Protein AF-A0A553II22-F1 (afdb_monomer_lite)

Radius of gyration: 19.52 Å; chains: 1; bounding box: 59×37×34 Å

Organism: Acholeplasma laidlawii (NCBI:txid2148)

Sequence (85 aa):
MFDGPVSDQLKEAKDYLKNEIYSSLDFQDSMIPRQFSADLFGYEETLDEIMKKIDAVSNEDIMKVLTMMTLTTTYTLSGGEDYEV

Foldseek 3Di:
DCPFDDPVVLVVVLVVVLVVVVVLVVDPVSVVVVVVVCVVVVPPDDNVNVNVVSVPDDSVNVVVVVVVDDDDDDDDDDDDPDPDD

Structure (mmCIF, N/CA/C/O backbone):
data_AF-A0A553II22-F1
#
_entry.id   AF-A0A553II22-F1
#
loop_
_atom_site.group_PDB
_atom_site.id
_atom_site.type_symbol
_atom_site.label_atom_id
_atom_site.label_alt_id
_atom_site.label_comp_id
_atom_site.label_asym_id
_atom_site.label_entity_id
_atom_site.label_seq_id
_atom_site.pdbx_PDB_ins_code
_atom_site.Cartn_x
_atom_site.Cartn_y
_atom_site.Cartn_z
_atom_site.occupancy
_atom_site.B_iso_or_equiv
_atom_site.auth_seq_id
_atom_site.auth_comp_id
_atom_site.auth_asym_id
_atom_site.auth_atom_id
_atom_site.pdbx_PDB_model_num
ATOM 1 N N . MET A 1 1 ? 4.704 -18.390 16.476 1.00 43.50 1 MET A N 1
ATOM 2 C CA . MET A 1 1 ? 3.493 -17.580 16.235 1.00 43.50 1 MET A CA 1
ATOM 3 C C . MET A 1 1 ? 3.992 -16.208 15.830 1.00 43.50 1 MET A C 1
ATOM 5 O O . MET A 1 1 ? 4.888 -15.713 16.496 1.00 43.50 1 MET A O 1
ATOM 9 N N . PHE A 1 2 ? 3.570 -15.690 14.677 1.00 54.41 2 PHE A N 1
ATOM 10 C CA . PHE A 1 2 ? 3.911 -14.328 14.267 1.00 54.41 2 PHE A CA 1
ATOM 11 C C . PHE A 1 2 ? 2.827 -13.434 14.867 1.00 54.41 2 PHE A C 1
ATOM 13 O O . PHE A 1 2 ? 1.676 -13.539 14.451 1.00 54.41 2 PHE A O 1
ATOM 20 N N . ASP A 1 3 ? 3.165 -12.635 15.876 1.00 58.69 3 ASP A N 1
ATOM 21 C CA . ASP A 1 3 ? 2.184 -11.900 16.698 1.00 58.69 3 ASP A CA 1
ATOM 22 C C . ASP A 1 3 ? 1.639 -10.625 16.018 1.00 58.69 3 ASP A C 1
ATOM 24 O O . ASP A 1 3 ? 1.036 -9.771 16.663 1.00 58.69 3 ASP A O 1
ATOM 28 N N . GLY A 1 4 ? 1.818 -10.510 14.697 1.00 60.62 4 GLY A N 1
ATOM 29 C CA . GLY A 1 4 ? 1.461 -9.324 13.923 1.00 60.62 4 GLY A CA 1
ATOM 30 C C . GLY A 1 4 ? 2.344 -8.112 14.247 1.00 60.62 4 GLY A C 1
ATOM 31 O O . GLY A 1 4 ? 3.257 -8.199 15.070 1.00 60.62 4 GLY A O 1
ATOM 32 N N . PRO A 1 5 ? 2.126 -6.974 13.569 1.00 61.34 5 PRO A N 1
ATOM 33 C CA . PRO A 1 5 ? 2.799 -5.733 13.925 1.00 61.34 5 PRO A CA 1
ATOM 34 C C . PRO A 1 5 ? 2.334 -5.250 15.305 1.00 61.34 5 PRO A C 1
ATOM 36 O O . PRO A 1 5 ? 1.143 -5.260 15.627 1.00 61.34 5 PRO A O 1
ATOM 39 N N . VAL A 1 6 ? 3.279 -4.777 16.117 1.00 73.44 6 VAL A N 1
ATOM 40 C CA . VAL A 1 6 ? 2.970 -4.056 17.360 1.00 73.44 6 VAL A CA 1
ATOM 41 C C . VAL A 1 6 ? 2.164 -2.807 16.979 1.00 73.44 6 VAL A C 1
ATOM 43 O O . VAL A 1 6 ? 2.455 -2.184 15.964 1.00 73.44 6 VAL A O 1
ATOM 46 N N . SER A 1 7 ? 1.142 -2.431 17.755 1.00 66.19 7 SER A N 1
ATOM 47 C CA . SER A 1 7 ? 0.197 -1.351 17.393 1.00 66.19 7 SER A CA 1
ATOM 48 C C . SER A 1 7 ? 0.869 -0.042 16.943 1.00 66.19 7 SER A C 1
ATOM 50 O O . SER A 1 7 ? 0.352 0.638 16.055 1.00 66.19 7 SER A O 1
ATOM 52 N N . ASP A 1 8 ? 2.024 0.295 17.518 1.00 80.38 8 ASP A N 1
ATOM 53 C CA . ASP A 1 8 ? 2.800 1.480 17.145 1.00 80.38 8 ASP A CA 1
ATOM 54 C C . ASP A 1 8 ? 3.375 1.375 15.719 1.00 80.38 8 ASP A C 1
ATOM 56 O O . ASP A 1 8 ? 3.347 2.347 14.969 1.00 80.38 8 ASP A O 1
ATOM 60 N N . GLN A 1 9 ? 3.766 0.172 15.285 1.00 87.62 9 GLN A N 1
ATOM 61 C CA . GLN A 1 9 ? 4.278 -0.092 13.935 1.00 87.62 9 GLN A CA 1
ATOM 62 C C . GLN A 1 9 ? 3.191 0.059 12.866 1.00 87.62 9 GLN A C 1
ATOM 64 O O . GLN A 1 9 ? 3.466 0.563 11.778 1.00 87.62 9 GLN A O 1
ATOM 69 N N . LEU A 1 10 ? 1.944 -0.345 13.154 1.00 91.06 10 LEU A N 1
ATOM 70 C CA . LEU A 1 10 ? 0.839 -0.146 12.209 1.00 91.06 10 LEU A CA 1
ATOM 71 C C . LEU A 1 10 ? 0.545 1.347 12.025 1.00 91.06 10 LEU A C 1
ATOM 73 O O . LEU A 1 10 ? 0.301 1.796 10.906 1.00 91.06 10 LEU A O 1
ATOM 77 N N . LYS A 1 11 ? 0.579 2.124 13.110 1.00 93.44 11 LYS A N 1
ATOM 78 C CA . LYS A 1 11 ? 0.403 3.576 13.032 1.00 93.44 11 LYS A CA 1
ATOM 79 C C . LYS A 1 11 ? 1.508 4.222 12.193 1.00 93.44 11 LYS A C 1
ATOM 81 O O . LYS A 1 11 ? 1.195 4.969 11.272 1.00 93.44 11 LYS A O 1
ATOM 86 N N . GLU A 1 12 ? 2.769 3.894 12.464 1.00 94.50 12 GLU A N 1
ATOM 87 C CA . GLU A 1 12 ? 3.912 4.403 11.696 1.00 94.50 12 GLU A CA 1
ATOM 88 C C . GLU A 1 12 ? 3.812 4.043 10.209 1.00 94.50 12 GLU A C 1
ATOM 90 O O . GLU A 1 12 ? 4.009 4.904 9.354 1.00 94.50 12 GLU A O 1
ATOM 95 N N . ALA A 1 13 ? 3.427 2.806 9.886 1.00 95.06 13 ALA A N 1
ATOM 96 C CA . ALA A 1 13 ? 3.235 2.369 8.505 1.00 95.06 13 ALA A CA 1
ATOM 97 C C . ALA A 1 13 ? 2.114 3.146 7.792 1.00 95.06 13 ALA A C 1
ATOM 99 O O . ALA A 1 13 ? 2.273 3.529 6.632 1.00 95.06 13 ALA A O 1
ATOM 100 N N . LYS A 1 14 ? 0.993 3.415 8.477 1.00 96.31 14 LYS A N 1
ATOM 101 C CA . LYS A 1 14 ? -0.097 4.245 7.937 1.00 96.31 14 LYS A CA 1
ATOM 102 C C . LYS A 1 14 ? 0.360 5.674 7.684 1.00 96.31 14 LYS A C 1
ATOM 104 O O . LYS A 1 14 ? 0.064 6.223 6.627 1.00 96.31 14 LYS A O 1
ATOM 109 N N . ASP A 1 15 ? 1.053 6.280 8.641 1.00 96.62 15 ASP A N 1
ATOM 110 C CA . ASP A 1 15 ? 1.526 7.659 8.519 1.00 96.62 15 ASP A CA 1
ATOM 111 C C . ASP A 1 15 ? 2.561 7.783 7.394 1.00 96.62 15 ASP A C 1
ATOM 113 O O . ASP A 1 15 ? 2.458 8.690 6.569 1.00 96.62 15 ASP A O 1
ATOM 117 N N . TYR A 1 16 ? 3.479 6.819 7.282 1.00 96.81 16 TYR A N 1
ATOM 118 C CA . TYR A 1 16 ? 4.409 6.720 6.159 1.00 96.81 16 TYR A CA 1
ATOM 119 C C . TYR A 1 16 ? 3.673 6.638 4.814 1.00 96.81 16 TYR A C 1
ATOM 121 O O . TYR A 1 16 ? 3.917 7.455 3.929 1.00 96.81 16 TYR A O 1
ATOM 129 N N . LEU A 1 17 ? 2.714 5.717 4.675 1.00 96.69 17 LEU A N 1
ATOM 130 C CA . LEU A 1 17 ? 1.969 5.532 3.428 1.00 96.69 17 LEU A CA 1
ATOM 131 C C . LEU A 1 17 ? 1.180 6.786 3.026 1.00 96.69 17 LEU A C 1
ATOM 133 O O . LEU A 1 17 ? 1.184 7.171 1.857 1.00 96.69 17 LEU A O 1
ATOM 137 N N . LYS A 1 18 ? 0.514 7.441 3.983 1.00 96.75 18 LYS A N 1
ATOM 138 C CA . LYS A 1 18 ? -0.205 8.696 3.725 1.00 96.75 18 LYS A CA 1
ATOM 139 C C . LYS A 1 18 ? 0.756 9.788 3.253 1.00 96.75 18 LYS A C 1
ATOM 141 O O . LYS A 1 18 ? 0.441 10.480 2.289 1.00 96.75 18 LYS A O 1
ATOM 146 N N . ASN A 1 19 ? 1.927 9.915 3.877 1.00 96.56 19 ASN A N 1
ATOM 147 C CA . ASN A 1 19 ? 2.935 10.904 3.489 1.00 96.56 19 ASN A CA 1
ATOM 148 C C . ASN A 1 19 ? 3.461 10.677 2.067 1.00 96.56 19 ASN A C 1
ATOM 150 O O . ASN A 1 19 ? 3.566 11.640 1.313 1.00 96.56 19 ASN A O 1
ATOM 154 N N . GLU A 1 20 ? 3.729 9.430 1.677 1.00 94.31 20 GLU A N 1
ATOM 155 C CA . GLU A 1 20 ? 4.138 9.094 0.304 1.00 94.31 20 GLU A CA 1
ATOM 156 C C . GLU A 1 20 ? 3.053 9.471 -0.712 1.00 94.31 20 GLU A C 1
ATOM 158 O O . GLU A 1 20 ? 3.340 10.084 -1.741 1.00 94.31 20 GLU A O 1
ATOM 163 N N . ILE A 1 21 ? 1.783 9.180 -0.404 1.00 92.69 21 ILE A N 1
ATOM 164 C CA . ILE A 1 21 ? 0.667 9.563 -1.276 1.00 92.69 21 ILE A CA 1
ATOM 165 C C . ILE A 1 21 ? 0.585 11.086 -1.398 1.00 92.69 21 ILE A C 1
ATOM 167 O O . ILE A 1 21 ? 0.483 11.583 -2.517 1.00 92.69 21 ILE A O 1
ATOM 171 N N . TYR A 1 22 ? 0.660 11.834 -0.296 1.00 92.88 22 TYR A N 1
ATOM 172 C CA . TYR A 1 22 ? 0.648 13.297 -0.356 1.00 92.88 22 TYR A CA 1
ATOM 173 C C . TYR A 1 22 ? 1.839 13.851 -1.139 1.00 92.88 22 TYR A C 1
ATOM 175 O O . TYR A 1 22 ? 1.639 14.694 -2.008 1.00 92.88 22 TYR A O 1
ATOM 183 N N . SER A 1 23 ? 3.048 13.334 -0.906 1.00 92.31 23 SER A N 1
ATOM 184 C CA . SER A 1 23 ? 4.251 13.756 -1.629 1.00 92.31 23 SER A CA 1
ATOM 185 C C . SER A 1 23 ? 4.154 13.468 -3.128 1.00 92.31 23 SER A C 1
ATOM 187 O O . SER A 1 23 ? 4.623 14.264 -3.937 1.00 92.31 23 SER A O 1
ATOM 189 N N . SER A 1 24 ? 3.490 12.379 -3.528 1.00 89.44 24 SER A N 1
ATOM 190 C CA . SER A 1 24 ? 3.292 12.063 -4.947 1.00 89.44 24 SER A CA 1
ATOM 191 C C . SER A 1 24 ? 2.463 13.116 -5.697 1.00 89.44 24 SER A C 1
ATOM 193 O O . SER A 1 24 ? 2.627 13.273 -6.907 1.00 89.44 24 SER A O 1
ATOM 195 N N . LEU A 1 25 ? 1.600 13.866 -4.999 1.00 87.94 25 LEU A N 1
ATOM 196 C CA . LEU A 1 25 ? 0.738 14.890 -5.604 1.00 87.94 25 LEU A CA 1
ATOM 197 C C . LEU A 1 25 ? 1.508 16.141 -6.032 1.00 87.94 25 LEU A C 1
ATOM 199 O O . LEU A 1 25 ? 1.018 16.882 -6.883 1.00 87.94 25 LEU A O 1
ATOM 203 N N . ASP A 1 26 ? 2.707 16.353 -5.489 1.00 89.62 26 ASP A N 1
ATOM 204 C CA . ASP A 1 26 ? 3.576 17.464 -5.884 1.00 89.62 26 ASP A CA 1
ATOM 205 C C . ASP A 1 26 ? 4.166 17.258 -7.292 1.00 89.62 26 ASP A C 1
ATOM 207 O O . ASP A 1 26 ? 4.592 18.211 -7.947 1.00 89.62 26 ASP A O 1
ATOM 211 N N . PHE A 1 27 ? 4.159 16.018 -7.793 1.00 89.44 27 PHE A N 1
ATOM 212 C CA . PHE A 1 27 ? 4.646 15.672 -9.123 1.00 89.44 27 PHE A CA 1
ATOM 213 C C . PHE A 1 27 ? 3.480 15.602 -10.111 1.00 89.44 27 PHE A C 1
ATOM 215 O O . PHE A 1 27 ? 2.698 14.658 -10.082 1.00 89.44 27 PHE A O 1
ATOM 222 N N . GLN A 1 28 ? 3.388 16.553 -11.047 1.00 83.81 28 GLN A N 1
ATOM 223 C CA . GLN A 1 28 ? 2.350 16.542 -12.096 1.00 83.81 28 GLN A CA 1
ATOM 224 C C . GLN A 1 28 ? 2.305 15.228 -12.890 1.00 83.81 28 GLN A C 1
ATOM 226 O O . GLN A 1 28 ? 1.226 14.759 -13.260 1.00 83.81 28 GLN A O 1
ATOM 231 N N . ASP A 1 29 ? 3.461 14.598 -13.089 1.00 88.38 29 ASP A N 1
ATOM 232 C CA . ASP A 1 29 ? 3.583 13.335 -13.817 1.00 88.38 29 ASP A CA 1
ATOM 233 C C . ASP A 1 29 ? 2.915 12.150 -13.095 1.00 88.38 29 ASP A C 1
ATOM 235 O O . ASP A 1 29 ? 2.650 11.129 -13.727 1.00 88.38 29 ASP A O 1
ATOM 239 N N . SER A 1 30 ? 2.584 12.269 -11.802 1.00 87.19 30 SER A N 1
ATOM 240 C CA . SER A 1 30 ? 1.852 11.236 -11.054 1.00 87.19 30 SER A CA 1
ATOM 241 C C . SER A 1 30 ? 0.358 11.192 -11.398 1.00 87.19 30 SER A C 1
ATOM 243 O O . SER A 1 30 ? -0.296 10.160 -11.215 1.00 87.19 30 SER A O 1
ATOM 245 N N . MET A 1 31 ? -0.199 12.277 -11.951 1.00 84.81 31 MET A N 1
ATOM 246 C CA . MET A 1 31 ? -1.630 12.368 -12.257 1.00 84.81 31 MET A CA 1
ATOM 247 C C . MET A 1 31 ? -2.037 11.460 -13.419 1.00 84.81 31 MET A C 1
ATOM 249 O O . MET A 1 31 ? -3.092 10.831 -13.368 1.00 84.81 31 MET A O 1
ATOM 253 N N . ILE A 1 32 ? -1.195 11.361 -14.449 1.00 89.81 32 ILE A N 1
ATOM 254 C CA . ILE A 1 32 ? -1.455 10.547 -15.645 1.00 89.81 32 ILE A CA 1
ATOM 255 C C . ILE A 1 32 ? -1.605 9.053 -15.302 1.00 89.81 32 ILE A C 1
ATOM 257 O O . ILE A 1 32 ? -2.649 8.484 -15.627 1.00 89.81 32 ILE A O 1
ATOM 261 N N . PRO A 1 33 ? -0.639 8.388 -14.632 1.00 90.00 33 PRO A N 1
ATOM 262 C CA . PRO A 1 33 ? -0.775 6.976 -14.275 1.00 90.00 33 PRO A CA 1
ATOM 263 C C . PRO A 1 33 ? -1.911 6.731 -13.275 1.00 90.00 33 PRO A C 1
ATOM 265 O O . PRO A 1 33 ? -2.543 5.671 -13.322 1.00 90.00 33 PRO A O 1
ATOM 268 N N . ARG A 1 34 ? -2.215 7.704 -12.404 1.00 87.19 34 ARG A N 1
ATOM 269 C CA . ARG A 1 34 ? -3.354 7.623 -11.484 1.00 87.19 34 ARG A CA 1
ATOM 270 C C . ARG A 1 34 ? -4.684 7.619 -12.235 1.00 87.19 34 ARG A C 1
ATOM 272 O O . ARG A 1 34 ? -5.482 6.715 -12.007 1.00 87.19 34 ARG A O 1
ATOM 279 N N . GLN A 1 35 ? -4.904 8.579 -13.135 1.00 88.12 35 GLN A N 1
ATOM 280 C CA . GLN A 1 35 ? -6.130 8.644 -13.934 1.00 88.12 35 GLN A CA 1
ATOM 281 C C . GLN A 1 35 ? -6.268 7.413 -14.828 1.00 88.12 35 GLN A C 1
ATOM 283 O O . GLN A 1 35 ? -7.325 6.798 -14.874 1.00 88.12 35 GLN A O 1
ATOM 288 N N . PHE A 1 36 ? -5.178 6.997 -15.472 1.00 91.88 36 PHE A N 1
ATOM 289 C CA . PHE A 1 36 ? -5.175 5.794 -16.295 1.00 91.88 36 PHE A CA 1
ATOM 290 C C . PHE A 1 36 ? -5.589 4.545 -15.502 1.00 91.88 36 PHE A C 1
ATOM 292 O O . PHE A 1 36 ? -6.396 3.749 -15.975 1.00 91.88 36 PHE A O 1
ATOM 299 N N . SER A 1 37 ? -5.069 4.379 -14.282 1.00 89.81 37 SER A N 1
ATOM 300 C CA . SER A 1 37 ? -5.439 3.256 -13.412 1.00 89.81 37 SER A CA 1
ATOM 301 C C . SER A 1 37 ? -6.897 3.344 -12.953 1.00 89.81 37 SER A C 1
ATOM 303 O O . SER A 1 37 ? -7.590 2.329 -12.928 1.00 89.81 37 SER A O 1
ATOM 305 N N . ALA A 1 38 ? -7.375 4.546 -12.618 1.00 89.50 38 ALA A N 1
ATOM 306 C CA . ALA A 1 38 ? -8.770 4.789 -12.257 1.00 89.50 38 ALA A CA 1
ATOM 307 C C . ALA A 1 38 ? -9.721 4.381 -13.392 1.00 89.50 38 ALA A C 1
ATOM 309 O O . ALA A 1 38 ? -10.658 3.620 -13.153 1.00 89.50 38 ALA A O 1
ATOM 310 N N . ASP A 1 39 ? -9.422 4.790 -14.627 1.00 91.75 39 ASP A N 1
ATOM 311 C CA . ASP A 1 39 ? -10.212 4.455 -15.816 1.00 91.75 39 ASP A CA 1
ATOM 312 C C . ASP A 1 39 ? -10.173 2.951 -16.124 1.00 91.75 39 ASP A C 1
ATOM 314 O O . ASP A 1 39 ? -11.197 2.348 -16.445 1.00 91.75 39 ASP A O 1
ATOM 318 N N . LEU A 1 40 ? -8.995 2.326 -16.007 1.00 94.75 40 LEU A N 1
ATOM 319 C CA . LEU A 1 40 ? -8.801 0.908 -16.317 1.00 94.75 40 LEU A CA 1
ATOM 320 C C . LEU A 1 40 ? -9.577 -0.011 -15.369 1.00 94.75 40 LEU A C 1
ATOM 322 O O . LEU A 1 40 ? -10.110 -1.035 -15.797 1.00 94.75 40 LEU A O 1
ATOM 326 N N . PHE A 1 41 ? -9.613 0.332 -14.084 1.00 91.94 41 PHE A N 1
ATOM 327 C CA . PHE A 1 41 ? -10.230 -0.504 -13.058 1.00 91.94 41 PHE A CA 1
ATOM 328 C C . PHE A 1 41 ? -11.598 0.004 -12.580 1.00 91.94 41 PHE A C 1
ATOM 330 O O . PHE A 1 41 ? -12.243 -0.666 -11.774 1.00 91.94 41 PHE A O 1
ATOM 337 N N . GLY A 1 42 ? -12.059 1.152 -13.083 1.00 90.31 42 GLY A N 1
ATOM 338 C CA . GLY A 1 42 ? -13.338 1.754 -12.708 1.00 90.31 42 GLY A CA 1
ATOM 339 C C . GLY A 1 42 ? -13.378 2.255 -11.263 1.00 90.31 42 GLY A C 1
ATOM 340 O O . GLY A 1 42 ? -14.430 2.190 -10.628 1.00 90.31 42 GLY A O 1
ATOM 341 N N . TYR A 1 43 ? -12.246 2.712 -10.719 1.00 84.62 43 TYR A N 1
ATOM 342 C CA . TYR A 1 43 ? -12.188 3.266 -9.365 1.00 84.62 43 TYR A CA 1
ATOM 343 C C . TYR A 1 43 ? -12.250 4.795 -9.418 1.00 84.62 43 TYR A C 1
ATOM 345 O O . TYR A 1 43 ? -11.284 5.441 -9.808 1.00 84.62 43 TYR A O 1
ATOM 353 N N . GLU A 1 44 ? -13.357 5.384 -8.966 1.00 80.75 44 GLU A N 1
ATOM 354 C CA . GLU A 1 44 ? -13.532 6.845 -8.861 1.00 80.75 44 GLU A CA 1
ATOM 355 C C . GLU A 1 44 ? -13.176 7.383 -7.463 1.00 80.75 44 GLU A C 1
ATOM 357 O O . GLU A 1 44 ? -13.793 8.313 -6.952 1.00 80.75 44 GLU A O 1
ATOM 362 N N . GLU A 1 45 ? -12.193 6.772 -6.801 1.00 84.94 45 GLU A N 1
ATOM 363 C CA . GLU A 1 45 ? -11.895 7.095 -5.406 1.00 84.94 45 GLU A CA 1
ATOM 364 C C . GLU A 1 45 ? -11.153 8.423 -5.267 1.00 84.94 45 GLU A C 1
ATOM 366 O O . GLU A 1 45 ? -10.076 8.663 -5.832 1.00 84.94 45 GLU A O 1
ATOM 371 N N . THR A 1 46 ? -11.725 9.289 -4.441 1.00 89.06 46 THR A N 1
ATOM 372 C CA . THR A 1 46 ? -11.108 10.545 -4.037 1.00 89.06 46 THR A CA 1
ATOM 373 C C . THR A 1 46 ? -9.920 10.290 -3.114 1.00 89.06 46 THR A C 1
ATOM 375 O O . THR A 1 46 ? -9.804 9.256 -2.453 1.00 89.06 46 THR A O 1
ATOM 378 N N . LEU A 1 47 ? -9.017 11.271 -3.030 1.00 89.06 47 LEU A N 1
ATOM 379 C CA . LEU A 1 47 ? -7.894 11.203 -2.096 1.00 89.06 47 LEU A CA 1
ATOM 380 C C . LEU A 1 47 ? -8.373 11.000 -0.647 1.00 89.06 47 LEU A C 1
ATOM 382 O O . LEU A 1 47 ? -7.831 10.155 0.058 1.00 89.06 47 LEU A O 1
ATOM 386 N N . ASP A 1 48 ? -9.421 11.713 -0.233 1.00 91.94 48 ASP A N 1
ATOM 387 C CA . ASP A 1 48 ? -9.977 11.625 1.120 1.00 91.94 48 ASP A CA 1
ATOM 388 C C . ASP A 1 48 ? -10.541 10.235 1.438 1.00 91.94 48 ASP A C 1
ATOM 390 O O . ASP A 1 48 ? -10.414 9.747 2.563 1.00 91.94 48 ASP A O 1
ATOM 394 N N . GLU A 1 49 ? -11.159 9.572 0.460 1.00 93.62 49 GLU A N 1
ATOM 395 C CA . GLU A 1 49 ? -11.645 8.198 0.616 1.00 93.62 49 GLU A CA 1
ATOM 396 C C . GLU A 1 49 ? -10.490 7.214 0.788 1.00 93.62 49 GLU A C 1
ATOM 398 O O . GLU A 1 49 ? -10.555 6.344 1.659 1.00 93.62 49 GLU A O 1
ATOM 403 N N . ILE A 1 50 ? -9.403 7.396 0.034 1.00 92.62 50 ILE A N 1
ATOM 404 C CA . ILE A 1 50 ? -8.182 6.596 0.183 1.00 92.62 50 ILE A CA 1
ATOM 405 C C . ILE A 1 50 ? -7.585 6.796 1.584 1.00 92.62 50 ILE A C 1
ATOM 407 O O . ILE A 1 50 ? -7.276 5.812 2.259 1.00 92.62 50 ILE A O 1
ATOM 411 N N . MET A 1 51 ? -7.485 8.039 2.069 1.00 96.38 51 MET A N 1
ATOM 412 C CA . MET A 1 51 ? -6.972 8.326 3.418 1.00 96.38 51 MET A CA 1
ATOM 413 C C . MET A 1 51 ? -7.818 7.652 4.503 1.00 96.38 51 MET A C 1
ATOM 415 O O . MET A 1 51 ? -7.278 6.976 5.380 1.00 96.38 51 MET A O 1
ATOM 419 N N . LYS A 1 52 ? -9.150 7.749 4.404 1.00 96.81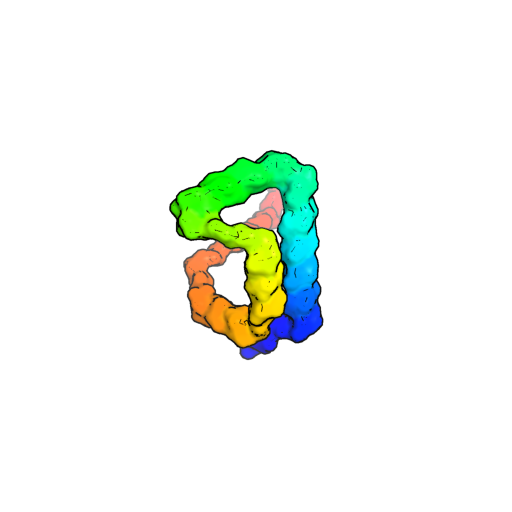 52 LYS A N 1
ATOM 420 C CA . LYS A 1 52 ? -10.076 7.096 5.344 1.00 96.81 52 LYS A CA 1
ATOM 421 C C . LYS A 1 52 ? -9.915 5.580 5.355 1.00 96.81 52 LYS A C 1
ATOM 423 O O . LYS A 1 52 ? -9.974 4.975 6.422 1.00 96.81 52 LYS A O 1
ATOM 428 N N . LYS A 1 53 ? -9.705 4.961 4.192 1.00 95.88 53 LYS A N 1
ATOM 429 C CA . LYS A 1 53 ? -9.465 3.516 4.098 1.00 95.88 53 LYS A CA 1
ATOM 430 C C . LYS A 1 53 ? -8.164 3.109 4.772 1.00 95.88 53 LYS A C 1
ATOM 432 O O . LYS A 1 53 ? -8.169 2.124 5.501 1.00 95.88 53 LYS A O 1
ATOM 437 N N . ILE A 1 54 ? -7.085 3.870 4.575 1.00 96.69 54 ILE A N 1
ATOM 438 C CA . ILE A 1 54 ? -5.798 3.625 5.244 1.00 96.69 54 ILE A CA 1
ATOM 439 C C . ILE A 1 54 ? -5.963 3.731 6.763 1.00 96.69 54 ILE A C 1
ATOM 441 O O . ILE A 1 54 ? -5.522 2.848 7.501 1.00 96.69 54 ILE A O 1
ATOM 445 N N . ASP A 1 55 ? -6.647 4.771 7.242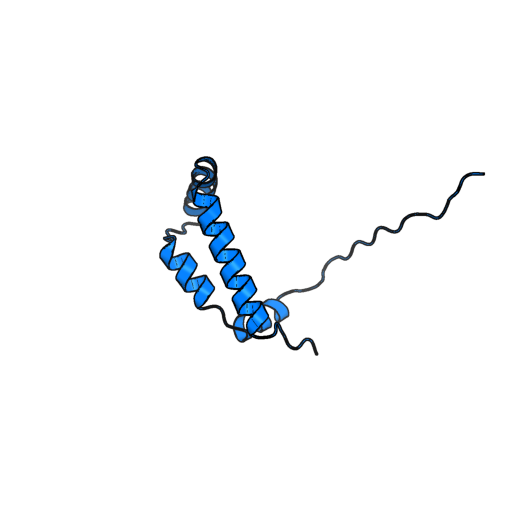 1.00 96.69 55 ASP A N 1
ATOM 446 C CA . ASP A 1 55 ? -6.887 4.959 8.674 1.00 96.69 55 ASP A CA 1
ATOM 447 C C . ASP A 1 55 ? -7.751 3.836 9.270 1.00 96.69 55 ASP A C 1
ATOM 449 O O . ASP A 1 55 ? -7.497 3.413 10.402 1.00 96.69 55 ASP A O 1
ATOM 453 N N . ALA A 1 56 ? -8.699 3.293 8.501 1.00 97.19 56 ALA A N 1
ATOM 454 C CA . ALA A 1 56 ? -9.599 2.223 8.927 1.00 97.19 56 ALA A CA 1
ATOM 455 C C . ALA A 1 56 ? -8.941 0.836 9.058 1.00 97.19 56 ALA A C 1
ATOM 457 O O . ALA A 1 56 ? -9.516 -0.027 9.717 1.00 97.19 56 ALA A O 1
ATOM 458 N N . VAL A 1 57 ? -7.755 0.606 8.477 1.00 95.94 57 VAL A N 1
ATOM 459 C CA . VAL A 1 57 ? -7.080 -0.707 8.538 1.00 95.94 57 VAL A CA 1
ATOM 460 C C . VAL A 1 57 ? -6.766 -1.098 9.983 1.00 95.94 57 VAL A C 1
ATOM 462 O O . VAL A 1 57 ? -6.085 -0.363 10.698 1.00 95.94 57 VAL A O 1
ATOM 465 N N . SER A 1 58 ? -7.203 -2.270 10.424 1.00 94.81 58 SER A N 1
ATOM 466 C CA . SER A 1 58 ? -6.902 -2.803 11.756 1.00 94.81 58 SER A CA 1
ATOM 467 C C . SER A 1 58 ? -5.767 -3.834 11.729 1.00 94.81 58 SER A C 1
ATOM 469 O O . SER A 1 58 ? -5.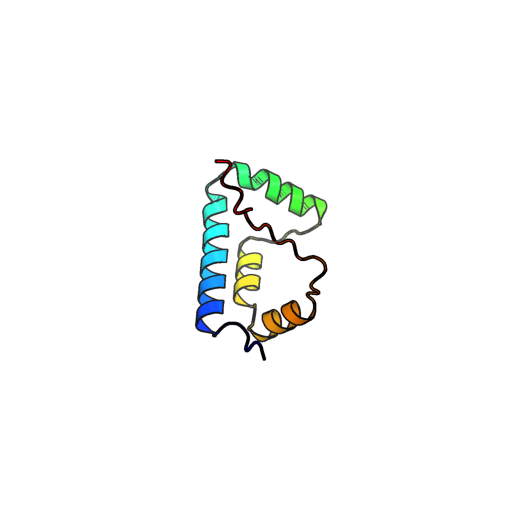409 -4.364 10.678 1.00 94.81 58 SER A O 1
ATOM 471 N N . ASN A 1 59 ? -5.215 -4.177 12.899 1.00 91.62 59 ASN A N 1
ATOM 472 C CA . ASN A 1 59 ? -4.279 -5.304 13.009 1.00 91.62 59 ASN A CA 1
ATOM 473 C C . ASN A 1 59 ? -4.927 -6.634 12.590 1.00 91.62 59 ASN A C 1
ATOM 475 O O . ASN A 1 59 ? -4.250 -7.492 12.030 1.00 91.62 59 ASN A O 1
ATOM 479 N N . GLU A 1 60 ? -6.231 -6.805 12.822 1.00 92.75 60 GLU A N 1
ATOM 480 C CA . GLU A 1 60 ? -6.967 -8.003 12.403 1.00 92.75 60 GLU A CA 1
ATOM 481 C C . GLU A 1 60 ? -7.011 -8.126 10.876 1.00 92.75 60 GLU A C 1
ATOM 483 O O . GLU A 1 60 ? -6.796 -9.216 10.342 1.00 92.75 60 GLU A O 1
ATOM 488 N N . ASP A 1 61 ? -7.199 -7.009 10.167 1.00 94.31 61 ASP A N 1
ATOM 489 C CA . ASP A 1 61 ? -7.141 -6.974 8.703 1.00 94.31 61 ASP A CA 1
ATOM 490 C C . ASP A 1 61 ? -5.753 -7.372 8.193 1.00 94.31 61 ASP A C 1
ATOM 492 O O . ASP A 1 61 ? -5.644 -8.186 7.274 1.00 94.31 61 ASP A O 1
ATOM 496 N N . ILE A 1 62 ? -4.686 -6.864 8.821 1.00 92.75 62 ILE A N 1
ATOM 497 C CA . ILE A 1 62 ? -3.305 -7.235 8.476 1.00 92.75 62 ILE A CA 1
ATOM 498 C C . ILE A 1 62 ? -3.078 -8.733 8.685 1.00 92.75 62 ILE A C 1
ATOM 500 O O . ILE A 1 62 ? -2.580 -9.414 7.788 1.00 92.75 62 ILE A O 1
ATOM 504 N N . MET A 1 63 ? -3.485 -9.269 9.837 1.00 90.88 63 MET A N 1
ATOM 505 C CA . MET A 1 63 ? -3.354 -10.697 10.128 1.00 90.88 63 MET A CA 1
ATOM 506 C C . MET A 1 63 ? -4.126 -11.546 9.124 1.00 90.88 63 MET A C 1
ATOM 508 O O . MET A 1 63 ? -3.603 -12.547 8.632 1.00 90.88 63 MET A O 1
ATOM 512 N N . LYS A 1 64 ? -5.336 -11.122 8.753 1.00 93.50 64 LYS A N 1
ATOM 513 C CA . LYS A 1 64 ? -6.130 -11.779 7.718 1.00 93.50 64 LYS A CA 1
ATOM 514 C C . LYS A 1 64 ? -5.395 -11.796 6.380 1.00 93.50 64 LYS A C 1
ATOM 516 O O . LYS A 1 64 ? -5.291 -12.869 5.790 1.00 93.50 64 LYS A O 1
ATOM 521 N N . VAL A 1 65 ? -4.839 -10.672 5.924 1.00 93.75 65 VAL A N 1
ATOM 522 C CA . VAL A 1 65 ? -4.070 -10.623 4.666 1.00 93.75 65 VAL A CA 1
ATOM 523 C C . VAL A 1 65 ? -2.861 -11.557 4.724 1.00 93.75 65 VAL A C 1
ATOM 525 O O . VAL A 1 65 ? -2.641 -12.312 3.779 1.00 93.75 65 VAL A O 1
ATOM 528 N N . LEU A 1 66 ? -2.128 -11.591 5.842 1.00 91.00 66 LEU A N 1
ATOM 529 C CA . LEU A 1 66 ? -0.988 -12.499 6.015 1.00 91.00 66 LEU A CA 1
ATOM 530 C C . LEU A 1 66 ? -1.389 -13.975 5.872 1.00 91.00 66 LEU A C 1
ATOM 532 O O . LEU A 1 66 ? -0.635 -14.748 5.288 1.00 91.00 66 LEU A O 1
ATOM 536 N N . THR A 1 67 ? -2.586 -14.369 6.325 1.00 92.25 67 THR A N 1
ATOM 537 C CA . THR A 1 67 ? -3.079 -15.749 6.128 1.00 92.25 67 THR A CA 1
ATOM 538 C C . THR A 1 67 ? -3.402 -16.096 4.673 1.00 92.25 67 THR A C 1
ATOM 540 O O . THR A 1 67 ? -3.461 -17.274 4.327 1.00 92.25 67 THR A O 1
ATOM 543 N N . MET A 1 68 ? -3.608 -15.095 3.812 1.00 94.62 68 MET A N 1
ATOM 544 C CA . MET A 1 68 ? -3.892 -15.288 2.385 1.00 94.62 68 MET A CA 1
ATOM 545 C C . MET A 1 68 ? -2.610 -15.416 1.553 1.00 94.62 68 MET A C 1
ATOM 547 O O . MET A 1 68 ? -2.656 -15.880 0.413 1.00 94.62 68 MET A O 1
ATOM 551 N N . MET A 1 69 ? -1.463 -15.008 2.101 1.00 92.00 69 MET A N 1
ATOM 552 C CA . MET A 1 69 ? -0.179 -15.065 1.412 1.00 92.00 69 MET A CA 1
ATOM 553 C C . MET A 1 69 ? 0.392 -16.483 1.455 1.00 92.00 69 MET A C 1
ATOM 555 O O . MET A 1 69 ? 0.540 -17.085 2.514 1.00 92.00 69 MET A O 1
ATOM 559 N N . THR A 1 70 ? 0.758 -17.012 0.288 1.00 94.19 70 THR A N 1
ATOM 560 C CA . THR A 1 70 ? 1.456 -18.297 0.164 1.00 94.19 70 THR A CA 1
ATOM 561 C C . THR A 1 70 ? 2.852 -18.045 -0.381 1.00 94.19 70 THR A C 1
ATOM 563 O O . THR A 1 70 ? 3.006 -17.402 -1.418 1.00 94.19 70 THR A O 1
ATOM 566 N N . LEU A 1 71 ? 3.877 -18.556 0.301 1.00 92.50 71 LEU A N 1
ATOM 567 C CA . LEU A 1 71 ? 5.241 -18.524 -0.217 1.00 92.50 71 LEU A CA 1
ATOM 568 C C . LEU A 1 71 ? 5.341 -19.479 -1.414 1.00 92.50 71 LEU A C 1
ATOM 570 O O . LEU A 1 71 ? 5.292 -20.694 -1.238 1.00 92.50 71 LEU A O 1
ATOM 574 N N . THR A 1 72 ? 5.465 -18.935 -2.624 1.00 95.31 72 THR A N 1
ATOM 575 C CA . THR A 1 72 ? 5.548 -19.738 -3.857 1.00 95.31 72 THR A CA 1
ATOM 576 C C . THR A 1 72 ? 6.982 -20.001 -4.291 1.00 95.31 72 THR A C 1
ATOM 578 O O . THR A 1 72 ? 7.301 -21.093 -4.751 1.00 95.31 72 THR A O 1
ATOM 581 N N . THR A 1 73 ? 7.845 -18.996 -4.154 1.00 94.12 73 THR A N 1
ATOM 582 C CA . THR A 1 73 ? 9.195 -19.012 -4.710 1.00 94.12 73 THR A CA 1
ATOM 583 C C . THR A 1 73 ? 10.137 -18.286 -3.768 1.00 94.12 73 THR A C 1
ATOM 585 O O . THR A 1 73 ? 9.850 -17.169 -3.343 1.00 94.12 73 THR A O 1
ATOM 588 N N . THR A 1 74 ? 11.289 -18.896 -3.509 1.00 93.75 74 THR A N 1
ATOM 589 C CA . THR A 1 74 ? 12.410 -18.261 -2.815 1.00 93.75 74 THR A CA 1
ATOM 590 C C . THR A 1 74 ? 13.616 -18.304 -3.737 1.00 93.75 74 THR A C 1
ATOM 592 O O . THR A 1 74 ? 13.903 -19.340 -4.336 1.00 93.75 74 THR A O 1
ATOM 595 N N . TYR A 1 75 ? 14.324 -17.186 -3.846 1.00 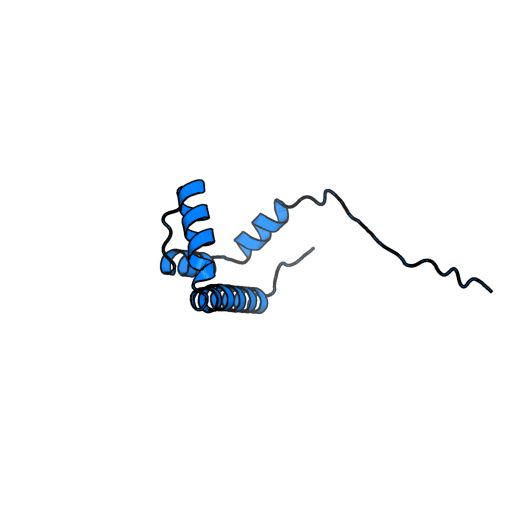93.62 75 TYR A N 1
ATOM 596 C CA . TYR A 1 75 ? 15.596 -17.103 -4.547 1.00 93.62 75 TYR A CA 1
ATOM 597 C C . TYR A 1 75 ? 16.670 -16.652 -3.564 1.00 93.62 75 TYR A C 1
ATOM 599 O 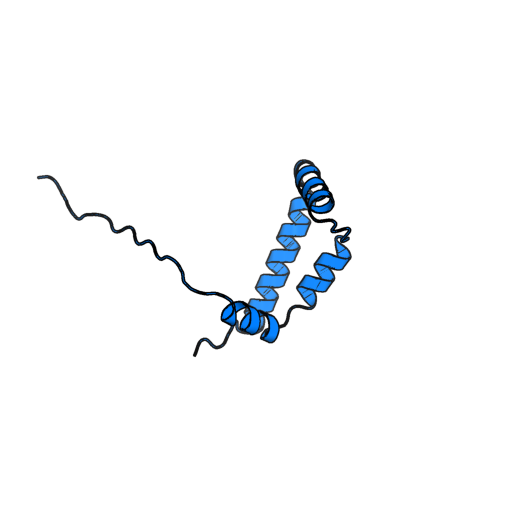O . TYR A 1 75 ? 16.510 -15.627 -2.902 1.00 93.62 75 TYR A O 1
ATOM 607 N N . THR A 1 76 ? 17.760 -17.410 -3.495 1.00 93.12 76 THR A N 1
ATOM 608 C CA . THR A 1 76 ? 18.932 -17.062 -2.693 1.00 93.12 76 THR A CA 1
ATOM 609 C C . THR A 1 76 ? 20.129 -16.968 -3.621 1.00 93.12 76 THR A C 1
ATOM 611 O O . THR A 1 76 ? 20.495 -17.952 -4.261 1.00 93.12 76 THR A O 1
ATOM 614 N N . LEU A 1 77 ? 20.740 -15.786 -3.677 1.00 91.06 77 LEU A N 1
ATOM 615 C CA . LEU A 1 77 ? 22.032 -15.578 -4.317 1.00 91.06 77 LEU A CA 1
ATOM 616 C C . LEU A 1 77 ? 23.108 -15.555 -3.234 1.00 91.06 77 LEU A C 1
ATOM 618 O O . LEU A 1 77 ? 23.106 -14.678 -2.372 1.00 91.06 77 LEU A O 1
ATOM 622 N N . SER A 1 78 ? 24.025 -16.510 -3.295 1.00 87.44 78 SER A N 1
ATOM 623 C CA . SER A 1 78 ? 25.220 -16.547 -2.454 1.00 87.44 78 SER A CA 1
ATOM 624 C C . SER A 1 78 ? 26.442 -16.327 -3.340 1.00 87.44 78 SER A C 1
ATOM 626 O O . SER A 1 78 ? 26.516 -16.891 -4.430 1.00 87.44 78 SER A O 1
ATOM 628 N N . GLY A 1 79 ? 27.374 -15.479 -2.900 1.00 86.06 79 GLY A N 1
ATOM 629 C CA . GLY A 1 79 ? 28.654 -15.303 -3.589 1.00 86.06 79 GLY A CA 1
ATOM 630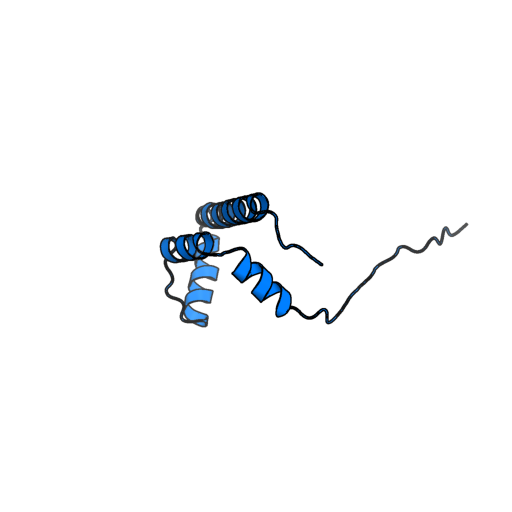 C C . GLY A 1 79 ? 29.513 -16.565 -3.472 1.00 86.06 79 GLY A C 1
ATOM 631 O O . GLY A 1 79 ? 29.487 -17.219 -2.432 1.00 86.06 79 GLY A O 1
ATOM 632 N N . GLY A 1 80 ? 30.244 -16.914 -4.533 1.00 75.56 80 GLY A N 1
ATOM 633 C CA . GLY A 1 80 ? 31.248 -17.980 -4.492 1.00 75.56 80 GLY A CA 1
ATOM 634 C C . GLY A 1 80 ? 32.550 -17.480 -3.865 1.00 75.56 80 GLY A C 1
ATOM 635 O O . GLY A 1 80 ? 32.985 -16.372 -4.168 1.00 75.56 80 GLY A O 1
ATOM 636 N N . GLU A 1 81 ? 33.175 -18.290 -3.010 1.00 71.44 81 GLU A N 1
ATOM 637 C CA . GLU A 1 81 ? 34.519 -18.041 -2.458 1.00 71.44 81 GLU A CA 1
ATOM 638 C C . GLU A 1 81 ? 35.641 -18.461 -3.429 1.00 71.44 81 GLU A C 1
ATOM 640 O O . GLU A 1 81 ? 36.698 -18.923 -3.004 1.00 71.44 81 GLU A O 1
ATOM 645 N N . ASP A 1 82 ? 35.448 -18.311 -4.741 1.00 62.75 82 ASP A N 1
ATOM 646 C CA . ASP A 1 82 ? 36.513 -18.597 -5.702 1.00 62.75 82 ASP A CA 1
ATOM 647 C C . ASP A 1 82 ? 37.443 -17.379 -5.810 1.00 62.75 82 ASP A C 1
ATOM 649 O O . ASP A 1 82 ? 37.293 -16.505 -6.665 1.00 62.75 82 ASP A O 1
ATOM 653 N N . TYR A 1 83 ? 38.418 -17.311 -4.901 1.00 59.28 83 TYR A N 1
ATOM 654 C CA . TYR A 1 83 ? 39.669 -16.603 -5.157 1.00 59.28 83 TYR A CA 1
ATOM 655 C C . TYR A 1 83 ? 40.472 -17.434 -6.171 1.00 59.28 83 TYR A C 1
ATOM 657 O O . TYR A 1 83 ? 41.093 -18.428 -5.796 1.00 59.28 83 TYR A O 1
ATOM 665 N N . GLU A 1 84 ? 40.468 -17.047 -7.450 1.00 55.41 84 GLU A N 1
ATOM 666 C CA . GLU A 1 84 ? 41.489 -17.521 -8.394 1.00 55.41 84 GLU A CA 1
ATOM 667 C C . GLU A 1 84 ? 42.861 -17.000 -7.925 1.00 55.41 84 GLU A C 1
ATOM 669 O O . GLU A 1 84 ? 43.087 -15.788 -7.870 1.00 55.41 84 GLU A O 1
ATOM 674 N N . VAL A 1 85 ? 43.743 -17.924 -7.525 1.00 50.22 85 VAL A N 1
ATOM 675 C CA . VAL A 1 85 ? 45.165 -17.679 -7.215 1.00 50.22 85 VAL A CA 1
ATOM 676 C C . VAL A 1 85 ? 46.001 -17.871 -8.471 1.00 50.22 85 VAL A C 1
ATOM 678 O O . VAL A 1 85 ? 45.803 -18.911 -9.140 1.00 50.22 85 VAL A O 1
#

Secondary structure (DSSP, 8-state):
------HHHHHHHHHHHHHHHHHHTT-GGGHHHHHHHHHHHT----HHHHHHHHHH--HHHHHHHHHH-----------------

InterPro domains:
  IPR011249 Metalloenzyme, LuxS/M16 peptidase-like [SSF63411] (8-69)

pLDDT: mean 87.06, std 12.13, range [43.5, 97.19]